Protein AF-A0A936M9H0-F1 (afdb_monomer_lite)

Sequence (53 aa):
MNKEVIKKPKKEFDCIKMKDELQAKIYKYIKGMTFDEQKSFMQKVIKGELKLN

Structure (mmCIF, N/CA/C/O backbone):
data_AF-A0A936M9H0-F1
#
_entry.id   AF-A0A936M9H0-F1
#
loop_
_atom_site.group_PDB
_atom_site.id
_atom_site.type_symbol
_atom_site.label_atom_id
_atom_site.label_alt_id
_atom_site.label_comp_id
_atom_site.label_asym_id
_atom_site.label_entity_id
_atom_site.label_seq_id
_atom_site.pdbx_PDB_ins_code
_atom_site.Cartn_x
_atom_site.Cartn_y
_atom_site.Cartn_z
_atom_site.occupancy
_atom_site.B_iso_or_equiv
_atom_site.auth_seq_id
_atom_site.aut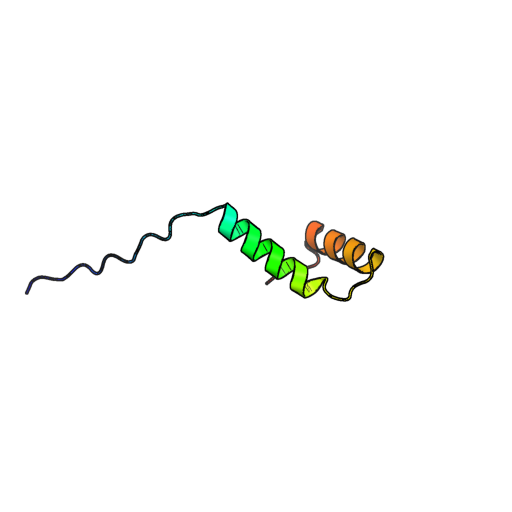h_comp_id
_atom_site.auth_asym_id
_atom_site.auth_atom_id
_atom_site.pdbx_PDB_model_num
ATOM 1 N N . MET A 1 1 ? 36.234 -23.569 -31.578 1.00 42.53 1 MET A N 1
ATOM 2 C CA . MET A 1 1 ? 35.112 -23.560 -30.612 1.00 42.53 1 MET A CA 1
ATOM 3 C C . MET A 1 1 ? 34.724 -22.113 -30.344 1.00 42.53 1 MET A C 1
ATOM 5 O O . MET A 1 1 ? 35.410 -21.439 -29.586 1.00 42.53 1 MET A O 1
ATOM 9 N N . ASN A 1 2 ? 33.686 -21.614 -31.015 1.00 48.72 2 ASN A N 1
ATOM 10 C CA . ASN A 1 2 ? 33.185 -20.259 -30.788 1.00 48.72 2 ASN A CA 1
ATOM 11 C C . ASN A 1 2 ? 32.304 -20.277 -29.536 1.00 48.72 2 ASN A C 1
ATOM 13 O O . ASN A 1 2 ? 31.288 -20.963 -29.505 1.00 48.72 2 ASN A O 1
ATOM 17 N N . LYS A 1 3 ? 32.738 -19.579 -28.483 1.00 53.09 3 LYS A N 1
ATOM 18 C CA . LYS A 1 3 ? 31.953 -19.401 -27.258 1.00 53.09 3 LYS A CA 1
ATOM 19 C C . LYS A 1 3 ? 30.800 -18.451 -27.573 1.00 53.09 3 LYS A C 1
ATOM 21 O O . LYS A 1 3 ? 31.016 -17.249 -27.709 1.00 53.09 3 LYS A O 1
ATOM 26 N N . GLU A 1 4 ? 29.592 -18.986 -27.706 1.00 58.38 4 GLU A N 1
ATOM 27 C CA . GLU A 1 4 ? 28.379 -18.177 -27.780 1.00 58.38 4 GLU A CA 1
ATOM 28 C C . GLU A 1 4 ? 28.187 -17.443 -26.449 1.00 58.38 4 GLU A C 1
ATOM 30 O O . GLU A 1 4 ? 27.919 -18.031 -25.401 1.00 58.38 4 GLU A O 1
ATOM 35 N N . VAL A 1 5 ? 28.383 -16.126 -26.478 1.00 61.69 5 VAL A N 1
ATOM 36 C CA . VAL A 1 5 ? 28.088 -15.250 -25.348 1.00 61.69 5 VAL A CA 1
ATOM 37 C C . VAL A 1 5 ? 26.571 -15.127 -25.261 1.00 61.69 5 VAL A C 1
ATOM 39 O O . VAL A 1 5 ? 25.962 -14.341 -25.987 1.00 61.69 5 VAL A O 1
ATOM 42 N N . ILE A 1 6 ? 25.956 -15.910 -24.374 1.00 62.53 6 ILE A N 1
ATOM 43 C CA . ILE A 1 6 ? 24.536 -15.797 -24.028 1.00 62.53 6 ILE A CA 1
ATOM 44 C C . ILE A 1 6 ? 24.328 -14.418 -23.388 1.00 62.53 6 ILE A C 1
ATOM 46 O O . ILE A 1 6 ? 24.544 -14.219 -22.189 1.00 62.53 6 ILE A O 1
ATOM 50 N N . LYS A 1 7 ? 23.950 -13.425 -24.199 1.00 61.00 7 LYS A N 1
ATOM 51 C CA . LYS A 1 7 ? 23.542 -12.103 -23.720 1.00 61.00 7 LYS A CA 1
ATOM 52 C C . LYS A 1 7 ? 22.248 -12.278 -22.930 1.00 61.00 7 LYS A C 1
ATOM 54 O O . LYS A 1 7 ? 21.180 -12.442 -23.512 1.00 61.00 7 LYS A O 1
ATOM 59 N N . LYS A 1 8 ? 22.338 -12.249 -21.596 1.00 64.25 8 LYS A N 1
ATOM 60 C CA . LYS A 1 8 ? 21.151 -12.135 -20.740 1.00 64.25 8 LYS A CA 1
ATOM 61 C C . LYS A 1 8 ? 20.378 -10.877 -21.168 1.00 64.25 8 LYS A C 1
ATOM 63 O O . LYS A 1 8 ? 21.011 -9.827 -21.313 1.00 64.25 8 LYS A O 1
ATOM 68 N N . PRO A 1 9 ? 19.056 -10.957 -21.391 1.00 62.66 9 PRO A N 1
ATOM 69 C CA . PRO A 1 9 ? 18.276 -9.796 -21.793 1.00 62.66 9 PRO A CA 1
ATOM 70 C C . PRO A 1 9 ? 18.408 -8.714 -20.720 1.00 62.66 9 PRO A C 1
ATOM 72 O O . PRO A 1 9 ? 18.226 -8.984 -19.529 1.00 62.66 9 PRO A O 1
AT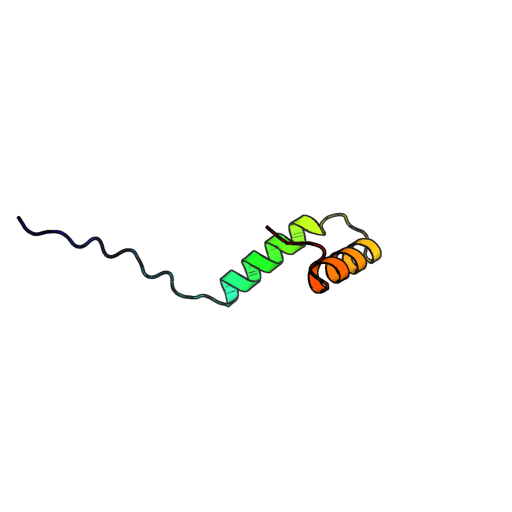OM 75 N N . LYS A 1 10 ? 18.770 -7.493 -21.130 1.00 64.00 10 LYS A N 1
ATOM 76 C CA . LYS A 1 10 ? 18.729 -6.333 -20.238 1.00 64.00 10 LYS A CA 1
ATOM 77 C C . LYS A 1 10 ? 17.269 -6.144 -19.837 1.00 64.00 10 LYS A C 1
ATOM 79 O O . LYS A 1 10 ? 16.435 -5.860 -20.688 1.00 64.00 10 LYS A O 1
ATOM 84 N N . LYS A 1 11 ? 16.957 -6.339 -18.554 1.00 67.81 11 LYS A N 1
ATOM 85 C CA . LYS A 1 11 ? 15.679 -5.895 -17.992 1.00 67.81 11 LYS A CA 1
ATOM 86 C C . LYS A 1 11 ? 15.662 -4.377 -18.129 1.00 67.81 11 LYS A C 1
ATOM 88 O O . LYS A 1 11 ? 16.441 -3.699 -17.462 1.00 67.81 11 LYS A O 1
ATOM 93 N N . GLU A 1 12 ? 14.847 -3.866 -19.038 1.00 73.56 12 GLU A N 1
ATOM 94 C CA . GLU A 1 12 ? 14.598 -2.433 -19.119 1.00 73.56 12 GLU A CA 1
ATOM 95 C C . GLU A 1 12 ? 13.919 -1.988 -17.821 1.00 73.56 12 GLU A C 1
ATOM 97 O O . GLU A 1 12 ? 13.057 -2.685 -17.276 1.00 73.56 12 GLU A O 1
ATOM 102 N N . PHE A 1 13 ? 14.389 -0.871 -17.270 1.00 77.50 13 PHE A N 1
ATOM 103 C CA . PHE A 1 13 ? 13.811 -0.296 -16.066 1.00 77.50 13 PHE A CA 1
ATOM 104 C C . PHE A 1 13 ? 12.490 0.374 -16.441 1.00 77.50 13 PHE A C 1
ATOM 106 O O . PHE A 1 13 ? 12.481 1.447 -17.038 1.00 77.50 13 PHE A O 1
ATOM 113 N N . ASP A 1 14 ? 11.386 -0.280 -16.095 1.00 84.94 14 ASP A N 1
ATOM 114 C CA . ASP A 1 14 ? 10.037 0.238 -16.288 1.00 84.94 14 ASP A CA 1
ATOM 115 C C . ASP A 1 14 ? 9.473 0.697 -14.938 1.00 84.94 14 ASP A C 1
ATOM 117 O O . ASP A 1 14 ? 9.069 -0.106 -14.090 1.00 84.94 14 ASP A O 1
ATOM 121 N N . CYS A 1 15 ? 9.474 2.013 -14.728 1.00 86.56 15 CYS A N 1
ATOM 122 C CA . CYS A 1 15 ? 8.989 2.624 -13.495 1.00 86.56 15 CYS A CA 1
ATOM 123 C C . CYS A 1 15 ? 7.471 2.470 -13.307 1.00 86.56 15 CYS A C 1
ATOM 125 O O . CYS A 1 15 ? 7.010 2.427 -12.165 1.00 86.56 15 CYS A O 1
ATOM 127 N N . ILE A 1 16 ? 6.702 2.349 -14.395 1.00 88.12 16 ILE A N 1
ATOM 128 C CA . ILE A 1 16 ? 5.249 2.160 -14.349 1.00 88.12 16 ILE A CA 1
ATOM 129 C C . ILE A 1 16 ? 4.963 0.750 -13.854 1.00 88.12 16 ILE A C 1
ATOM 131 O O . ILE A 1 16 ? 4.268 0.578 -12.854 1.00 88.12 16 ILE A O 1
ATOM 135 N N . LYS A 1 17 ? 5.593 -0.248 -14.476 1.00 88.00 17 LYS A N 1
ATOM 136 C CA . LYS A 1 17 ? 5.454 -1.646 -14.068 1.00 88.00 17 LYS A CA 1
ATOM 137 C C . LYS A 1 17 ? 5.875 -1.865 -12.618 1.00 88.00 17 LYS A C 1
ATOM 139 O O . LYS A 1 17 ? 5.184 -2.554 -11.873 1.00 88.00 17 LYS A O 1
ATOM 144 N N . MET A 1 18 ? 6.972 -1.243 -12.190 1.00 87.12 18 MET A N 1
ATOM 145 C CA . MET A 1 18 ? 7.447 -1.357 -10.811 1.00 87.12 18 MET A CA 1
ATOM 146 C C . MET A 1 18 ? 6.456 -0.743 -9.807 1.00 87.12 18 MET A C 1
ATOM 148 O O . MET A 1 18 ? 6.218 -1.316 -8.742 1.00 87.12 18 MET A O 1
ATOM 152 N N . LYS A 1 19 ? 5.843 0.397 -10.154 1.00 87.44 19 LYS A N 1
ATOM 153 C CA . LYS A 1 19 ? 4.787 1.029 -9.352 1.00 87.44 19 LYS A CA 1
ATOM 154 C C . LYS A 1 19 ? 3.554 0.129 -9.257 1.00 87.44 19 LYS A C 1
ATOM 156 O O . LYS A 1 19 ? 3.044 -0.078 -8.158 1.00 87.44 19 LYS A O 1
ATOM 161 N N . ASP A 1 20 ? 3.105 -0.426 -10.378 1.00 90.00 20 ASP A N 1
ATOM 162 C CA . ASP A 1 20 ? 1.911 -1.272 -10.430 1.00 90.00 20 ASP A CA 1
ATOM 163 C C . ASP A 1 20 ? 2.111 -2.577 -9.640 1.00 90.00 20 ASP A C 1
ATOM 165 O O . ASP A 1 20 ? 1.229 -2.991 -8.885 1.00 90.00 20 ASP A O 1
ATOM 169 N N . GLU A 1 21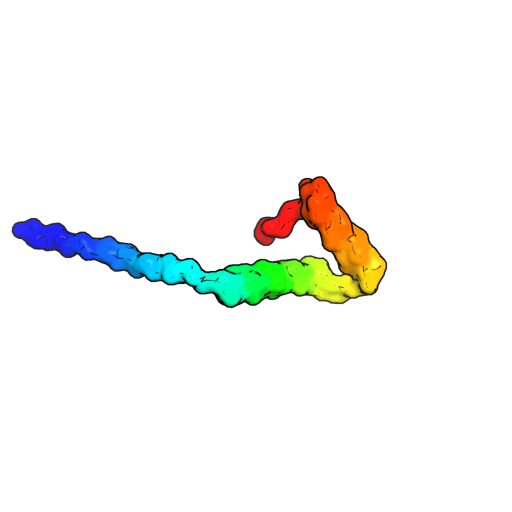 ? 3.297 -3.188 -9.722 1.00 89.44 21 GLU A N 1
ATOM 170 C CA . GLU A 1 21 ? 3.670 -4.355 -8.914 1.00 89.44 21 GLU A CA 1
ATOM 171 C C . GLU A 1 21 ? 3.652 -4.038 -7.411 1.00 89.44 21 GLU A C 1
ATOM 173 O O . GLU A 1 21 ? 3.114 -4.814 -6.613 1.00 89.44 21 GLU A O 1
ATOM 178 N N . LEU A 1 22 ? 4.197 -2.884 -7.010 1.00 86.44 22 LEU A N 1
ATOM 179 C CA . LEU A 1 22 ? 4.196 -2.447 -5.614 1.00 86.44 22 LEU A CA 1
ATOM 180 C C . LEU A 1 22 ? 2.771 -2.179 -5.113 1.00 86.44 22 LEU A C 1
ATOM 182 O O . LEU A 1 22 ? 2.398 -2.612 -4.021 1.00 86.44 22 LEU A O 1
ATOM 186 N N . GLN A 1 23 ? 1.953 -1.516 -5.927 1.00 88.44 23 GLN A N 1
ATOM 187 C CA . GLN A 1 23 ? 0.566 -1.211 -5.597 1.00 88.44 23 GLN A CA 1
ATOM 188 C C . GLN A 1 23 ? -0.270 -2.491 -5.470 1.00 88.44 23 GLN A C 1
ATOM 190 O O . GLN A 1 23 ? -1.041 -2.630 -4.519 1.00 88.44 23 GLN A O 1
ATOM 195 N N . ALA A 1 24 ? -0.061 -3.468 -6.355 1.00 91.25 24 ALA A N 1
ATOM 196 C CA . ALA A 1 24 ? -0.699 -4.777 -6.268 1.00 91.25 24 ALA A CA 1
ATOM 197 C C . ALA A 1 24 ? -0.301 -5.535 -4.991 1.00 91.25 24 ALA A C 1
ATOM 199 O O . ALA A 1 24 ? -1.149 -6.182 -4.371 1.00 91.25 24 ALA A O 1
ATOM 200 N N . LYS A 1 25 ? 0.968 -5.446 -4.565 1.00 87.75 25 LYS A N 1
ATOM 201 C CA . LYS A 1 25 ? 1.420 -6.013 -3.286 1.00 87.75 25 LYS A CA 1
ATOM 202 C C . LYS A 1 25 ? 0.717 -5.353 -2.106 1.00 87.75 25 LYS A C 1
ATOM 204 O O . LYS A 1 25 ? 0.134 -6.066 -1.298 1.00 87.75 25 LYS A O 1
ATOM 209 N N . ILE A 1 26 ? 0.713 -4.021 -2.031 1.00 88.19 26 ILE A N 1
ATOM 210 C CA . ILE A 1 26 ? 0.040 -3.278 -0.953 1.00 88.19 26 ILE A CA 1
ATOM 211 C C . ILE A 1 26 ? -1.439 -3.662 -0.893 1.00 88.19 26 ILE A C 1
ATOM 213 O O . ILE A 1 26 ? -1.931 -4.009 0.178 1.00 88.19 26 ILE A O 1
ATOM 217 N N . TYR A 1 27 ? -2.120 -3.692 -2.043 1.00 90.06 27 TYR A N 1
ATOM 218 C CA . TYR A 1 27 ? -3.537 -4.035 -2.121 1.00 90.06 27 TYR A CA 1
ATOM 219 C C . TYR A 1 27 ? -3.845 -5.419 -1.542 1.00 90.06 27 TYR A C 1
ATOM 221 O O . TYR A 1 27 ? -4.849 -5.578 -0.856 1.00 90.06 27 TYR A O 1
ATOM 229 N N . LYS A 1 28 ? -2.972 -6.416 -1.744 1.00 89.94 28 LYS A N 1
ATOM 230 C CA . LYS A 1 28 ? -3.142 -7.747 -1.137 1.00 89.94 28 LYS A CA 1
ATOM 231 C C . LYS A 1 28 ? -3.152 -7.707 0.391 1.00 89.94 28 LYS A C 1
ATOM 233 O O . LYS A 1 28 ? -3.907 -8.470 0.982 1.00 89.94 28 LYS A O 1
ATOM 238 N N . TYR A 1 29 ? -2.354 -6.840 1.015 1.00 87.31 29 TYR A N 1
ATOM 239 C CA . TYR A 1 29 ? -2.312 -6.721 2.475 1.00 87.31 29 TYR A CA 1
ATOM 240 C C . TYR A 1 29 ? -3.523 -5.991 3.039 1.00 87.31 29 TYR A C 1
ATOM 242 O O . TYR A 1 29 ? -4.020 -6.372 4.090 1.00 87.31 29 TYR A O 1
ATOM 250 N N . ILE A 1 30 ? -4.000 -4.959 2.342 1.00 88.88 30 ILE A N 1
ATOM 251 C CA . ILE A 1 30 ? -5.111 -4.131 2.824 1.00 88.88 30 ILE A CA 1
ATOM 252 C C . ILE A 1 30 ? -6.492 -4.641 2.397 1.00 88.88 30 ILE A C 1
ATOM 254 O O . ILE A 1 30 ? -7.516 -4.095 2.810 1.00 88.88 30 ILE A O 1
ATOM 258 N N . LYS A 1 31 ? -6.555 -5.676 1.553 1.00 92.56 31 LYS A N 1
ATOM 259 C CA . LYS A 1 31 ? -7.821 -6.230 1.069 1.00 92.56 31 LYS A CA 1
ATOM 260 C C . LYS A 1 31 ? -8.634 -6.787 2.239 1.00 92.56 31 LYS A C 1
ATOM 262 O O . LYS A 1 31 ? -8.205 -7.715 2.912 1.00 92.56 31 LYS A O 1
ATOM 267 N N . GLY A 1 32 ? -9.837 -6.250 2.426 1.00 91.62 32 GLY A N 1
ATOM 268 C CA . GLY A 1 32 ? -10.737 -6.650 3.511 1.00 91.62 32 GLY A CA 1
ATOM 269 C C . GLY A 1 32 ? -10.512 -5.903 4.826 1.00 91.62 32 GLY A C 1
ATOM 270 O O . GLY A 1 32 ? -11.298 -6.094 5.746 1.00 91.62 32 GLY A O 1
ATOM 271 N N . MET A 1 33 ? -9.506 -5.026 4.902 1.00 94.06 33 MET A N 1
ATOM 272 C CA . MET A 1 33 ? -9.344 -4.106 6.025 1.00 94.06 33 MET A CA 1
ATOM 273 C C . MET A 1 33 ? -10.337 -2.950 5.921 1.00 94.06 33 MET A C 1
ATOM 275 O O . MET A 1 33 ? -10.578 -2.404 4.838 1.00 94.06 33 MET A O 1
ATOM 279 N N . THR A 1 34 ? -10.852 -2.529 7.068 1.00 95.06 34 THR A N 1
ATOM 280 C CA . THR A 1 34 ? -11.564 -1.262 7.235 1.00 95.06 34 THR A CA 1
ATOM 281 C C . THR A 1 34 ? -10.625 -0.078 7.010 1.00 95.06 34 THR A C 1
ATOM 283 O O . THR A 1 34 ? -9.403 -0.204 7.079 1.00 95.06 34 THR A O 1
ATOM 286 N N . PHE A 1 35 ? -11.180 1.107 6.762 1.00 92.38 35 PHE A N 1
ATOM 287 C CA . PHE A 1 35 ? -10.377 2.308 6.516 1.00 92.38 35 PHE A CA 1
ATOM 288 C C . PHE A 1 35 ? -9.373 2.610 7.646 1.00 92.38 35 PHE A C 1
ATOM 290 O O . PHE A 1 35 ? -8.220 2.950 7.373 1.00 92.38 35 PHE A O 1
ATOM 297 N N . ASP A 1 36 ? -9.769 2.429 8.907 1.00 95.62 36 ASP A N 1
ATOM 298 C CA . ASP A 1 36 ? -8.894 2.683 10.056 1.00 95.62 36 ASP A CA 1
ATOM 299 C C . ASP A 1 36 ? -7.750 1.668 10.162 1.00 95.62 36 ASP A C 1
ATOM 301 O O . ASP A 1 36 ? -6.610 2.035 10.466 1.00 95.62 36 ASP A O 1
ATOM 305 N N . GLU A 1 37 ? -8.012 0.403 9.836 1.00 92.81 37 GLU A N 1
ATOM 306 C CA . GLU A 1 37 ? -6.983 -0.635 9.761 1.00 92.81 37 GLU A CA 1
ATOM 307 C C . GLU A 1 37 ? -5.992 -0.354 8.631 1.00 92.81 37 GLU A C 1
ATOM 309 O O . GLU A 1 37 ? -4.782 -0.443 8.845 1.00 92.81 37 GLU A O 1
ATOM 314 N N . GLN A 1 38 ? -6.477 0.077 7.461 1.00 92.94 38 GLN A N 1
ATOM 315 C CA . GLN A 1 38 ? -5.619 0.496 6.348 1.00 92.94 38 GLN A CA 1
ATOM 316 C C . GLN A 1 38 ? -4.733 1.676 6.750 1.00 92.94 38 GLN A C 1
ATOM 318 O O . GLN A 1 38 ? -3.528 1.675 6.493 1.00 92.94 38 GLN A O 1
ATOM 323 N N . LYS A 1 39 ? -5.307 2.673 7.429 1.00 93.00 39 LYS A N 1
ATOM 324 C CA . LYS A 1 39 ? -4.576 3.840 7.926 1.00 93.00 39 LYS A CA 1
ATOM 325 C C . LYS A 1 39 ? -3.483 3.434 8.916 1.00 93.00 39 LYS A C 1
ATOM 327 O O . LYS A 1 39 ? -2.342 3.875 8.773 1.00 93.00 39 LYS A O 1
ATOM 332 N N . SER A 1 40 ? -3.803 2.575 9.884 1.00 93.50 40 SER A N 1
ATOM 333 C CA . SER A 1 40 ? -2.833 2.064 10.861 1.00 93.50 40 SER A CA 1
ATOM 334 C C . SER A 1 40 ? -1.730 1.240 10.190 1.00 93.50 40 SER A C 1
ATOM 336 O O . SER A 1 40 ? -0.547 1.437 10.470 1.00 93.50 40 SER A O 1
ATOM 338 N N . PHE A 1 41 ? -2.097 0.369 9.248 1.00 91.31 41 PHE A N 1
ATOM 339 C CA . PHE A 1 41 ? -1.161 -0.422 8.454 1.00 91.31 41 PHE A CA 1
ATOM 340 C C . PHE A 1 41 ? -0.166 0.471 7.706 1.00 91.31 41 PHE A C 1
ATOM 342 O O . PHE A 1 41 ? 1.045 0.306 7.851 1.00 91.31 41 PHE A O 1
ATOM 349 N N . MET A 1 42 ? -0.661 1.474 6.976 1.00 89.81 42 MET A N 1
ATOM 350 C CA . MET A 1 42 ? 0.187 2.402 6.225 1.00 89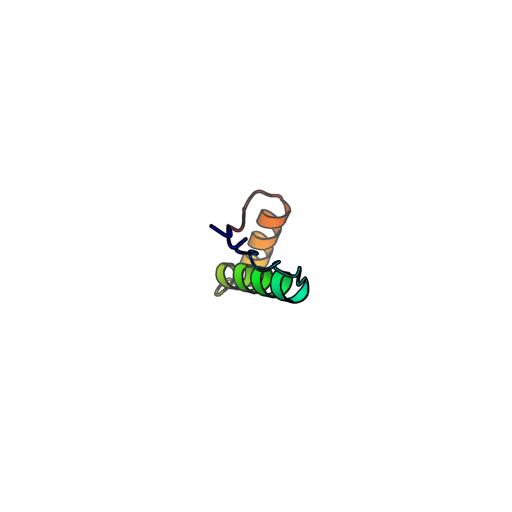.81 42 MET A CA 1
ATOM 351 C C . MET A 1 42 ? 1.119 3.196 7.144 1.00 89.81 42 MET A C 1
ATOM 353 O O . MET A 1 42 ? 2.292 3.369 6.821 1.00 89.81 42 MET A O 1
ATOM 357 N N . GLN A 1 43 ? 0.648 3.624 8.318 1.00 93.19 43 GLN A N 1
ATOM 358 C CA . GLN A 1 43 ? 1.494 4.299 9.306 1.00 93.19 43 GLN A CA 1
ATOM 359 C C . GLN A 1 43 ? 2.635 3.405 9.807 1.00 93.19 43 GLN A C 1
ATOM 361 O O . GLN A 1 43 ? 3.765 3.877 9.909 1.00 93.19 43 GLN A O 1
ATOM 366 N N . LYS A 1 44 ? 2.373 2.121 10.079 1.00 91.31 44 LYS A N 1
ATOM 367 C CA . LYS A 1 44 ? 3.405 1.159 10.505 1.00 91.31 44 LYS A CA 1
ATOM 368 C C . LYS A 1 44 ? 4.439 0.904 9.412 1.00 91.31 44 LYS A C 1
ATOM 370 O O . LYS A 1 44 ? 5.631 0.840 9.704 1.00 91.31 44 LYS A O 1
ATOM 375 N N . VAL A 1 45 ? 4.000 0.812 8.155 1.00 88.56 45 VAL A N 1
ATOM 376 C CA . VAL A 1 45 ? 4.903 0.677 7.000 1.00 88.56 45 VAL A CA 1
ATOM 377 C C . VAL A 1 45 ? 5.792 1.915 6.859 1.00 88.56 45 VAL A C 1
ATOM 379 O O . VAL A 1 45 ? 7.006 1.778 6.736 1.00 88.56 45 VAL A O 1
ATOM 382 N N . ILE A 1 46 ? 5.222 3.123 6.946 1.00 88.31 46 ILE A N 1
ATOM 383 C CA . ILE A 1 46 ? 5.976 4.389 6.852 1.00 88.31 46 ILE A CA 1
ATOM 384 C C . ILE A 1 46 ? 6.991 4.524 7.994 1.00 88.31 46 ILE A C 1
ATOM 386 O O . ILE A 1 46 ? 8.114 4.966 7.767 1.00 88.31 46 ILE A O 1
ATOM 390 N N . LYS A 1 47 ? 6.622 4.116 9.214 1.00 92.50 47 LYS A N 1
ATOM 391 C CA . LYS A 1 47 ? 7.522 4.108 10.378 1.00 92.50 47 LYS A CA 1
ATOM 392 C C . LYS A 1 47 ? 8.601 3.020 10.319 1.00 92.50 47 LYS A C 1
ATOM 394 O O . LYS A 1 47 ? 9.493 3.015 11.159 1.00 92.50 47 LYS A O 1
ATOM 399 N N . GLY A 1 48 ? 8.527 2.096 9.359 1.00 87.75 48 GLY A N 1
ATOM 400 C CA . GLY A 1 48 ? 9.453 0.968 9.243 1.00 87.75 48 GLY A CA 1
ATOM 401 C C . GLY A 1 48 ? 9.205 -0.161 10.249 1.00 87.75 48 GLY A C 1
ATOM 402 O O . GLY A 1 48 ? 9.990 -1.104 10.311 1.00 87.75 48 GLY A O 1
ATOM 403 N N . GLU A 1 49 ? 8.107 -0.097 11.005 1.00 88.88 49 GLU A N 1
ATOM 404 C CA . GLU A 1 49 ? 7.670 -1.144 11.940 1.00 88.88 49 GLU 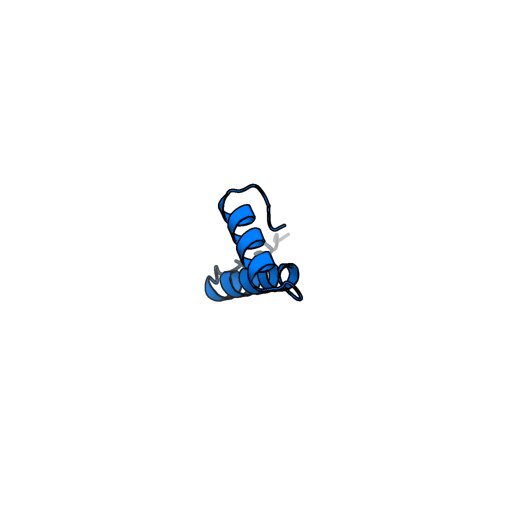A CA 1
ATOM 405 C C . GLU A 1 49 ? 7.154 -2.387 11.195 1.00 88.88 49 GLU A C 1
ATOM 407 O O . GLU A 1 49 ? 7.116 -3.483 11.752 1.00 88.88 49 GLU A O 1
ATOM 412 N N . LEU A 1 50 ? 6.773 -2.225 9.923 1.00 82.69 50 LEU A N 1
ATOM 413 C CA . LEU A 1 50 ? 6.291 -3.297 9.060 1.00 82.69 50 LEU A CA 1
ATOM 414 C C . LEU A 1 50 ? 6.997 -3.261 7.699 1.00 82.69 50 LEU A C 1
ATOM 416 O O . LEU A 1 50 ? 6.980 -2.243 7.009 1.00 82.69 50 LEU A O 1
ATOM 420 N N . LYS A 1 51 ? 7.586 -4.391 7.288 1.00 80.12 51 LYS A N 1
ATOM 421 C CA . LYS A 1 51 ? 8.204 -4.556 5.963 1.00 80.12 51 LYS A CA 1
ATOM 422 C C . LYS A 1 51 ? 7.272 -5.318 5.024 1.00 80.12 51 LYS A C 1
ATOM 424 O O . LYS A 1 51 ? 6.762 -6.379 5.374 1.00 80.12 51 LYS A O 1
ATOM 429 N N . LEU A 1 52 ? 7.077 -4.773 3.825 1.00 73.31 52 LEU A N 1
ATOM 430 C CA . LEU A 1 52 ? 6.342 -5.414 2.735 1.00 73.31 52 LEU A CA 1
ATOM 431 C C . LEU A 1 52 ? 7.316 -6.319 1.963 1.00 73.31 52 LEU A C 1
ATOM 433 O O . LEU A 1 52 ? 8.103 -5.814 1.163 1.00 73.31 52 LEU A O 1
ATOM 437 N N . ASN A 1 53 ? 7.298 -7.628 2.233 1.00 67.19 53 ASN A N 1
ATOM 438 C CA . ASN A 1 53 ? 8.128 -8.622 1.533 1.00 67.19 53 ASN A CA 1
ATOM 439 C C . ASN A 1 53 ? 7.430 -9.102 0.244 1.00 67.19 53 ASN A C 1
ATOM 441 O O . ASN A 1 53 ? 6.324 -9.666 0.360 1.00 67.19 53 ASN A O 1
#

Radius of gyration: 18.79 Å; chains: 1; bounding box: 47×28×43 Å

pLDDT: mean 82.0, std 13.41, ra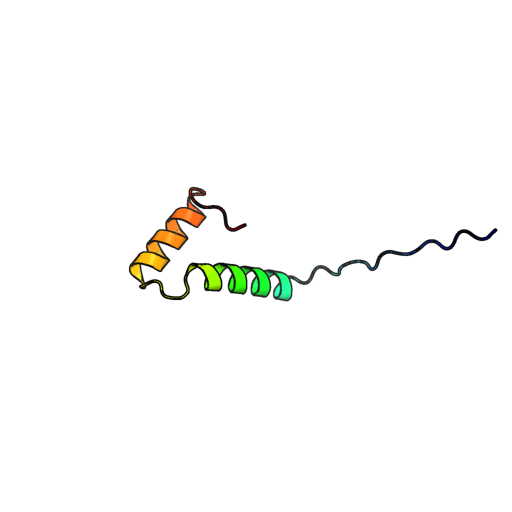nge [42.53, 95.62]

Foldseek 3Di:
DDPPPPPDDPPPDDPVVVVVVVVVLLCVVCPPPDPVRNVVVVVCVVVVVDDRD

Secondary structure (DSSP, 8-state):
--------------HHHHHHHHHHHHHHHHTT--HHHHHHHHHHHHTTSS---